Protein AF-A0A8T5NVH5-F1 (afdb_monomer_lite)

Radius of gyration: 13.95 Å; chains: 1; bounding box: 33×23×33 Å

Sequence (79 aa):
MISPGTQLKHDWFGSENKIKEKLSFDFPHKKDIIALIMAVEKNRNLLCYGKPQPEKEIEQLIINFKKLVKIAEEEGVLP

Secondary structure (DSSP, 8-state):
---TTPPPPGGGGG-HHHHHHH--S--TTHHHHHHHHHHHHHHHHHHHS-S---HHHHHHHHHHHHHHHHHHHHTTS--

Foldseek 3Di:
DDDPVDDDDLVCLCDPVSCCVVPVDDDPPVVLLSVLSNLLSVCVVVVPPPDDDPPVSVVVNVVSVVVNVVVCVVVVNDD

Structure (mmCIF, N/CA/C/O backbone):
data_AF-A0A8T5NVH5-F1
#
_entry.id   AF-A0A8T5NVH5-F1
#
loop_
_atom_site.group_PDB
_atom_site.id
_atom_site.type_symbol
_atom_site.label_atom_id
_atom_site.label_alt_id
_atom_site.label_comp_id
_atom_site.label_asym_id
_atom_site.label_entity_id
_atom_site.label_seq_id
_atom_site.pdbx_PDB_ins_code
_atom_site.Cartn_x
_atom_site.Cartn_y
_atom_site.Cartn_z
_atom_site.occupancy
_atom_site.B_iso_or_equiv
_atom_site.auth_seq_id
_atom_site.auth_comp_id
_atom_site.auth_asym_id
_atom_site.auth_atom_id
_atom_site.pdbx_PDB_model_num
ATOM 1 N N . MET A 1 1 ? -18.510 -9.459 3.216 1.00 61.34 1 MET A N 1
ATOM 2 C CA . MET A 1 1 ? -18.101 -8.770 4.454 1.00 61.34 1 MET A CA 1
ATOM 3 C C . MET A 1 1 ? 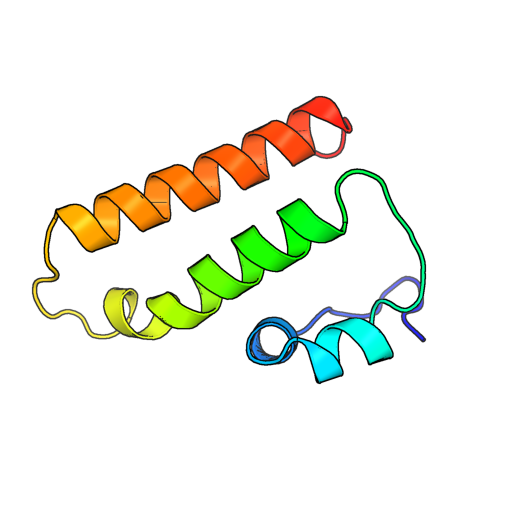-16.810 -9.416 4.940 1.00 61.34 1 MET A C 1
ATOM 5 O O . MET A 1 1 ? -16.699 -10.631 4.814 1.00 61.34 1 MET A O 1
ATOM 9 N N . ILE A 1 2 ? -15.821 -8.631 5.366 1.00 74.94 2 ILE A N 1
ATOM 10 C CA . ILE A 1 2 ? -14.539 -9.138 5.886 1.00 74.94 2 ILE A CA 1
ATOM 11 C C . ILE A 1 2 ? -14.744 -9.529 7.351 1.00 74.94 2 ILE A C 1
ATOM 13 O O . ILE A 1 2 ? -15.323 -8.757 8.110 1.00 74.94 2 ILE A O 1
ATOM 17 N N . SER A 1 3 ? -14.297 -10.721 7.735 1.00 79.81 3 SER A N 1
ATOM 18 C CA . SER A 1 3 ? -14.314 -11.203 9.120 1.00 79.81 3 SER A CA 1
ATOM 19 C C . SER A 1 3 ? -12.891 -11.303 9.676 1.00 79.81 3 SER A C 1
ATOM 21 O O . SER A 1 3 ? -11.945 -11.433 8.889 1.00 79.81 3 SER A O 1
ATOM 23 N N . PRO A 1 4 ? -12.706 -11.307 11.007 1.00 80.94 4 PRO A N 1
ATOM 24 C CA . PRO A 1 4 ? -11.422 -11.665 11.606 1.00 80.94 4 PRO A CA 1
ATOM 25 C C . PRO A 1 4 ? -10.879 -12.970 10.999 1.00 80.94 4 PRO A C 1
ATOM 27 O O . PRO A 1 4 ? -11.634 -13.918 10.782 1.00 80.94 4 PRO A O 1
ATOM 30 N N . GLY A 1 5 ? -9.590 -12.990 10.650 1.00 81.75 5 GLY A N 1
ATOM 31 C CA . GLY A 1 5 ? -8.948 -14.115 9.954 1.00 81.75 5 GLY A CA 1
ATOM 32 C C . GLY A 1 5 ? -9.115 -14.132 8.427 1.00 81.75 5 GLY A C 1
ATOM 33 O O . GLY A 1 5 ? -8.512 -14.970 7.758 1.00 81.75 5 GLY A O 1
ATOM 34 N N . THR A 1 6 ? -9.878 -13.202 7.844 1.00 85.06 6 THR A N 1
ATOM 35 C CA . THR A 1 6 ? -9.952 -13.057 6.383 1.00 85.06 6 THR A CA 1
ATOM 36 C C . THR A 1 6 ? -8.625 -12.535 5.844 1.00 85.06 6 THR A C 1
ATOM 38 O O . THR A 1 6 ? -8.200 -11.431 6.180 1.00 85.06 6 THR A O 1
ATOM 41 N N . GLN A 1 7 ? -8.002 -13.290 4.941 1.00 82.81 7 GLN A N 1
ATOM 42 C CA . GLN A 1 7 ? -6.876 -12.791 4.159 1.00 82.81 7 GLN A CA 1
ATOM 43 C C . GLN A 1 7 ? -7.378 -11.825 3.085 1.00 82.81 7 GLN A C 1
ATOM 45 O O . GLN A 1 7 ? -8.163 -12.197 2.207 1.00 82.81 7 GLN A O 1
ATOM 50 N N . LEU A 1 8 ? -6.915 -10.578 3.151 1.00 85.25 8 LEU A N 1
ATOM 51 C CA . LEU A 1 8 ? -7.140 -9.606 2.089 1.00 85.25 8 LEU A CA 1
ATOM 52 C C . LEU A 1 8 ? -6.240 -9.961 0.910 1.00 85.25 8 LEU A C 1
ATOM 54 O O . LEU A 1 8 ? -5.026 -10.091 1.062 1.00 85.25 8 LEU A O 1
ATOM 58 N N . LYS A 1 9 ? -6.832 -10.123 -0.272 1.00 85.69 9 LYS A N 1
ATOM 59 C CA . LYS A 1 9 ? -6.053 -10.408 -1.475 1.00 85.69 9 LYS A CA 1
ATOM 60 C C . LYS A 1 9 ? -5.621 -9.104 -2.144 1.00 85.69 9 LYS A C 1
ATOM 62 O O . LYS A 1 9 ? -6.433 -8.196 -2.316 1.00 85.69 9 LYS A O 1
ATOM 67 N N . HIS A 1 10 ? -4.356 -9.028 -2.555 1.00 83.50 10 HIS A N 1
ATOM 68 C CA . HIS A 1 10 ? -3.801 -7.843 -3.218 1.00 83.50 10 HIS A CA 1
ATOM 69 C C . HIS A 1 10 ? -4.534 -7.510 -4.537 1.00 83.50 10 HIS A C 1
ATOM 71 O O . HIS A 1 10 ? -4.758 -6.345 -4.849 1.00 83.50 10 HIS A O 1
ATOM 77 N N . ASP A 1 11 ? -5.038 -8.526 -5.250 1.00 84.62 11 ASP A N 1
ATOM 78 C CA . ASP A 1 11 ? -5.803 -8.378 -6.498 1.00 84.62 11 ASP A CA 1
ATOM 79 C C . ASP A 1 11 ? -7.147 -7.645 -6.319 1.00 84.62 11 ASP A C 1
ATOM 81 O O . ASP A 1 11 ? -7.820 -7.300 -7.295 1.00 84.62 11 ASP A O 1
ATOM 85 N N . TRP A 1 12 ? -7.598 -7.432 -5.081 1.00 88.31 12 TRP A N 1
ATOM 86 C CA . TRP A 1 12 ? -8.773 -6.608 -4.809 1.00 88.31 12 TRP A CA 1
ATOM 87 C C . TRP A 1 12 ? -8.472 -5.137 -5.065 1.00 88.31 12 TRP A C 1
ATOM 89 O O . TRP A 1 12 ? -9.339 -4.426 -5.563 1.00 88.31 12 TRP A O 1
ATOM 99 N N . PHE A 1 13 ? -7.230 -4.716 -4.830 1.00 87.62 13 PHE A N 1
ATOM 100 C CA . PHE A 1 13 ? -6.784 -3.337 -4.983 1.00 87.62 13 PHE A CA 1
ATOM 101 C C . PHE A 1 13 ? -6.491 -2.940 -6.440 1.00 87.62 13 PHE A C 1
ATOM 103 O O . PHE A 1 13 ? -6.083 -1.818 -6.709 1.00 87.62 13 PHE A O 1
ATOM 110 N N . GLY A 1 14 ? -6.759 -3.822 -7.408 1.00 85.25 14 GLY A N 1
ATOM 111 C CA . GLY A 1 14 ? -6.752 -3.480 -8.834 1.00 85.25 14 GLY A CA 1
ATOM 112 C C . GLY A 1 14 ? -8.048 -2.823 -9.335 1.00 85.25 14 GLY A C 1
ATOM 113 O O . GLY A 1 14 ? -8.095 -2.370 -10.476 1.00 85.25 14 GLY A O 1
ATOM 114 N N . SER A 1 15 ? -9.117 -2.782 -8.527 1.00 86.12 15 SER A N 1
ATOM 115 C CA . SER A 1 15 ? -10.429 -2.255 -8.932 1.00 86.12 15 SER A CA 1
ATOM 116 C C . SER A 1 15 ? -11.129 -1.533 -7.785 1.00 86.12 15 SER A C 1
ATOM 118 O O . SER A 1 15 ? -11.464 -2.142 -6.772 1.00 86.12 15 SER A O 1
ATOM 120 N N . GLU A 1 16 ? -11.435 -0.249 -7.974 1.00 84.50 16 GLU A N 1
ATOM 121 C CA . GLU A 1 16 ? -12.104 0.569 -6.956 1.00 84.50 16 GLU A CA 1
ATOM 122 C C . GLU A 1 16 ? -13.474 -0.003 -6.549 1.00 84.50 16 GLU A C 1
ATOM 124 O O . GLU A 1 16 ? -13.816 -0.033 -5.368 1.00 84.50 16 GLU A O 1
ATOM 129 N N . ASN A 1 17 ? -14.243 -0.522 -7.512 1.00 86.56 17 ASN A N 1
ATOM 130 C CA . ASN A 1 17 ? -15.558 -1.115 -7.249 1.00 86.56 17 ASN A CA 1
ATOM 131 C C . ASN A 1 17 ? -15.444 -2.363 -6.366 1.00 86.56 17 ASN A C 1
ATOM 133 O O . ASN A 1 17 ? -16.169 -2.496 -5.381 1.00 86.56 17 ASN A O 1
ATOM 137 N N . LYS A 1 18 ? -14.472 -3.236 -6.660 1.00 86.62 18 LYS A N 1
ATOM 138 C CA . LYS A 1 18 ? -14.211 -4.448 -5.871 1.00 86.62 18 LYS A CA 1
ATOM 139 C C . LYS A 1 18 ? -13.799 -4.094 -4.439 1.00 86.62 18 LYS A C 1
ATOM 141 O O . LYS A 1 18 ? -14.234 -4.752 -3.498 1.00 86.62 18 LYS A O 1
ATOM 146 N N . ILE A 1 19 ? -13.014 -3.029 -4.255 1.00 86.94 19 ILE A N 1
ATOM 147 C CA . ILE A 1 19 ? -12.647 -2.527 -2.924 1.00 86.94 19 ILE A CA 1
ATOM 148 C C . ILE A 1 19 ? -13.874 -2.000 -2.182 1.00 86.94 19 ILE A C 1
ATOM 150 O O . ILE A 1 19 ? -14.062 -2.364 -1.026 1.00 86.94 19 ILE A O 1
ATOM 154 N N . LYS A 1 20 ? -14.725 -1.189 -2.823 1.00 84.50 20 LYS A N 1
ATOM 155 C CA . LYS A 1 20 ? -15.944 -0.640 -2.198 1.00 84.50 20 LYS A CA 1
ATOM 156 C C . LYS A 1 20 ? -16.885 -1.740 -1.702 1.00 84.50 20 LYS A C 1
ATOM 158 O O . LYS A 1 20 ? -17.433 -1.625 -0.610 1.00 84.50 20 LYS A O 1
ATOM 163 N N . GLU A 1 21 ? -17.023 -2.824 -2.462 1.00 85.88 21 GLU A N 1
ATOM 164 C CA . GLU A 1 21 ? -17.831 -3.984 -2.065 1.00 85.88 21 GLU A CA 1
ATOM 165 C C . GLU A 1 21 ? -17.218 -4.780 -0.901 1.00 85.88 21 GLU A C 1
ATOM 167 O O . GLU A 1 21 ? -17.941 -5.293 -0.043 1.00 85.88 21 GLU A O 1
ATOM 172 N N . LYS A 1 22 ? -15.886 -4.931 -0.867 1.00 85.38 22 LYS A N 1
ATOM 173 C CA . LYS A 1 22 ? -15.196 -5.728 0.164 1.00 85.38 22 LYS A CA 1
ATOM 174 C C . LYS A 1 22 ? -14.967 -4.941 1.457 1.00 85.38 22 LYS A C 1
ATOM 176 O O . LYS A 1 22 ? -15.217 -5.485 2.532 1.00 85.38 22 LYS A O 1
ATOM 181 N N . LEU A 1 23 ? -14.534 -3.685 1.349 1.00 86.56 23 LEU A N 1
ATOM 182 C CA . LEU A 1 23 ? -14.297 -2.720 2.430 1.00 86.56 23 LEU A CA 1
ATOM 183 C C . LEU A 1 23 ? -15.487 -1.757 2.563 1.00 86.56 23 LEU A C 1
ATOM 185 O O . LEU A 1 23 ? -15.362 -0.536 2.429 1.00 86.56 23 LEU A O 1
ATOM 189 N N . SER A 1 24 ? -16.665 -2.317 2.835 1.00 83.94 24 SER A N 1
ATOM 190 C CA . SER A 1 24 ? -17.905 -1.547 2.990 1.00 83.94 24 SER A CA 1
ATOM 191 C C . SER A 1 24 ? -17.992 -0.762 4.308 1.00 83.94 24 SER A C 1
ATOM 193 O O . SER A 1 24 ? -18.928 0.005 4.490 1.00 83.94 24 SER A O 1
ATOM 195 N N . PHE A 1 25 ? -17.049 -0.955 5.232 1.00 86.69 25 PHE A N 1
ATOM 196 C CA . PHE A 1 25 ? -16.961 -0.233 6.505 1.00 86.69 25 PHE A CA 1
ATOM 197 C C . PHE A 1 25 ? -16.019 0.968 6.388 1.00 86.69 25 PHE A C 1
ATOM 199 O O . PHE A 1 25 ? -15.099 0.954 5.566 1.00 86.69 25 PHE A O 1
ATOM 206 N N . ASP A 1 26 ? -16.235 2.000 7.196 1.00 89.00 26 ASP A N 1
ATOM 207 C CA . ASP A 1 26 ? -15.379 3.187 7.220 1.00 89.00 26 ASP A CA 1
ATOM 208 C C . ASP A 1 26 ? -14.274 3.083 8.269 1.00 89.00 26 ASP A C 1
ATOM 210 O O . ASP A 1 26 ? -14.414 2.411 9.289 1.00 89.00 26 ASP A O 1
ATOM 214 N N . PHE A 1 27 ? -13.152 3.731 7.969 1.00 88.69 27 PHE A N 1
ATOM 215 C CA . PHE A 1 27 ? -11.969 3.810 8.815 1.00 88.69 27 PHE A CA 1
ATOM 216 C C . PHE A 1 27 ? -11.212 5.114 8.509 1.00 88.69 27 PHE A C 1
ATOM 218 O O . PHE A 1 27 ? -11.418 5.697 7.431 1.00 88.69 27 PHE A O 1
ATOM 225 N N . PRO A 1 28 ? -10.368 5.598 9.437 1.00 90.81 28 PRO A N 1
ATOM 226 C CA . PRO A 1 28 ? -9.569 6.800 9.228 1.00 90.81 28 PRO A CA 1
ATOM 227 C C . PRO A 1 28 ? -8.769 6.727 7.928 1.00 90.81 28 PRO A C 1
ATOM 229 O O . PRO A 1 28 ? -8.300 5.663 7.528 1.00 90.81 28 PRO A O 1
ATOM 232 N N . HIS A 1 29 ? -8.676 7.852 7.217 1.00 92.19 29 HIS A N 1
ATOM 233 C CA . HIS A 1 29 ? -7.916 7.964 5.965 1.00 92.19 29 HIS A CA 1
ATOM 234 C C . HIS A 1 29 ? -8.293 6.957 4.859 1.00 92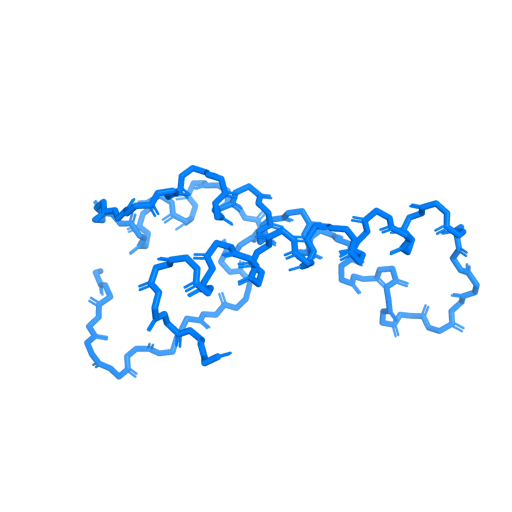.19 29 HIS A C 1
ATOM 236 O O . HIS A 1 29 ? -7.538 6.779 3.904 1.00 92.19 29 HIS A O 1
ATOM 242 N N . LYS A 1 30 ? -9.477 6.326 4.916 1.00 89.94 30 LYS A N 1
ATOM 243 C CA . LYS A 1 30 ? -9.897 5.269 3.975 1.00 89.94 30 LYS A CA 1
ATOM 244 C C . LYS A 1 30 ? -9.671 5.608 2.505 1.00 89.94 30 LYS A C 1
ATOM 246 O O . LYS A 1 30 ? -9.160 4.776 1.760 1.00 89.94 30 LYS A O 1
ATOM 251 N N . LYS A 1 31 ? -10.047 6.816 2.075 1.00 89.94 31 LYS A N 1
ATOM 252 C CA . LYS A 1 31 ? -9.880 7.247 0.677 1.00 89.94 31 LYS A CA 1
ATOM 253 C C . LYS A 1 31 ? -8.405 7.307 0.276 1.00 89.94 31 LYS A C 1
ATOM 255 O O . LYS A 1 31 ? -8.054 6.798 -0.785 1.00 89.94 31 LYS A O 1
ATOM 260 N N . ASP A 1 32 ? -7.562 7.868 1.137 1.00 91.94 32 ASP A N 1
ATOM 261 C CA . ASP A 1 32 ? -6.131 8.041 0.883 1.00 91.94 32 ASP A CA 1
ATOM 262 C C . ASP A 1 32 ? -5.405 6.695 0.893 1.00 91.94 32 ASP A C 1
ATOM 264 O O . ASP A 1 32 ? -4.642 6.393 -0.022 1.00 91.94 32 ASP A O 1
ATOM 268 N N . ILE A 1 33 ? -5.713 5.842 1.874 1.00 91.56 33 ILE A N 1
ATOM 269 C CA . ILE A 1 33 ? -5.168 4.485 1.985 1.00 91.56 33 ILE A CA 1
ATOM 270 C C . ILE A 1 33 ? -5.525 3.669 0.739 1.00 91.56 33 ILE A C 1
ATOM 272 O O . ILE A 1 33 ? -4.645 3.069 0.122 1.00 91.56 33 ILE A O 1
ATOM 276 N N . ILE A 1 34 ? -6.800 3.677 0.328 1.00 90.75 34 ILE A N 1
ATOM 277 C CA . ILE A 1 34 ? -7.241 2.965 -0.877 1.00 90.75 34 ILE A CA 1
ATOM 278 C C . ILE A 1 34 ? -6.503 3.499 -2.110 1.00 90.75 34 ILE A C 1
ATOM 280 O O . ILE A 1 34 ? -5.953 2.703 -2.869 1.00 90.75 34 ILE A O 1
ATOM 284 N N . ALA A 1 35 ? -6.426 4.820 -2.289 1.00 91.19 35 ALA A N 1
ATOM 285 C CA . ALA A 1 35 ? -5.733 5.423 -3.426 1.00 91.19 35 ALA A CA 1
ATOM 286 C C . ALA A 1 35 ? -4.240 5.044 -3.479 1.00 91.19 35 ALA A C 1
ATOM 288 O O . ALA A 1 35 ? -3.729 4.703 -4.549 1.00 91.19 35 ALA A O 1
ATOM 289 N N . LEU A 1 36 ? -3.548 5.053 -2.335 1.00 91.88 36 LEU A N 1
ATOM 290 C CA . LEU A 1 36 ? -2.132 4.688 -2.235 1.00 91.88 36 LEU A CA 1
ATOM 291 C C . LEU A 1 36 ? -1.897 3.208 -2.561 1.00 91.88 36 LEU A C 1
ATOM 293 O O . LEU A 1 36 ? -1.017 2.899 -3.366 1.00 91.88 36 LEU A O 1
ATOM 297 N N . ILE A 1 37 ? -2.697 2.297 -1.997 1.00 89.56 37 ILE A N 1
ATOM 298 C CA . ILE A 1 37 ? -2.555 0.855 -2.257 1.00 89.56 37 ILE A CA 1
ATOM 299 C C . ILE A 1 37 ? -2.862 0.544 -3.727 1.00 89.56 37 ILE A C 1
ATOM 301 O O . ILE A 1 37 ? -2.114 -0.199 -4.363 1.00 89.56 37 ILE A O 1
ATOM 305 N N . MET A 1 38 ? -3.906 1.155 -4.299 1.00 90.19 38 MET A N 1
ATOM 306 C CA . MET A 1 38 ? -4.228 1.005 -5.723 1.00 90.19 38 MET A CA 1
ATOM 307 C C . MET A 1 38 ? -3.080 1.477 -6.629 1.00 90.19 38 MET A C 1
ATOM 309 O O . MET A 1 38 ? -2.764 0.822 -7.625 1.00 90.19 38 MET A O 1
ATOM 313 N N . ALA A 1 39 ? -2.437 2.600 -6.292 1.00 89.00 39 ALA A N 1
ATOM 314 C CA . ALA A 1 39 ? -1.303 3.120 -7.054 1.00 89.00 39 ALA A CA 1
ATOM 315 C C . ALA A 1 39 ? -0.095 2.169 -7.018 1.00 89.00 39 ALA A C 1
ATOM 317 O O . ALA A 1 39 ? 0.553 1.953 -8.044 1.00 89.00 39 ALA A O 1
ATOM 318 N N . VAL A 1 40 ? 0.186 1.571 -5.857 1.00 86.69 40 VAL A N 1
ATOM 319 C CA . VAL A 1 40 ? 1.258 0.577 -5.700 1.00 86.69 40 VAL A CA 1
ATOM 320 C C . VAL A 1 40 ? 0.943 -0.697 -6.490 1.00 86.69 40 VAL A C 1
ATOM 322 O O . VAL A 1 40 ? 1.798 -1.175 -7.236 1.00 86.69 40 VAL A O 1
ATOM 325 N N . GLU A 1 41 ? -0.288 -1.212 -6.402 1.00 87.62 41 GLU A N 1
ATOM 326 C CA . GLU A 1 41 ? -0.703 -2.437 -7.101 1.00 87.62 41 GLU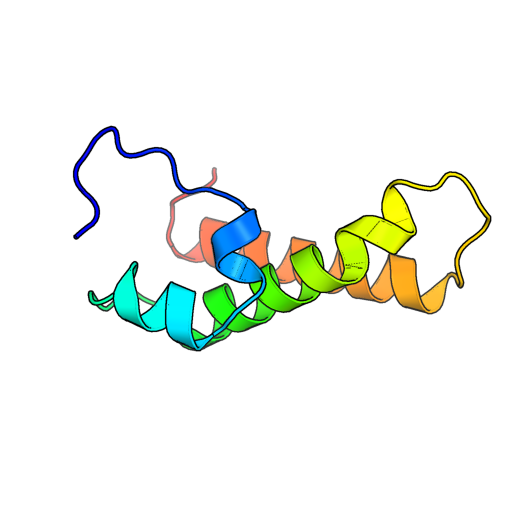 A CA 1
ATOM 327 C C . GLU A 1 41 ? -0.624 -2.283 -8.628 1.00 87.62 41 GLU A C 1
ATOM 329 O O . GLU A 1 41 ? -0.136 -3.179 -9.318 1.00 87.62 41 GLU A O 1
ATOM 334 N N . LYS A 1 42 ? -1.017 -1.122 -9.172 1.00 85.69 42 LYS A N 1
ATOM 335 C CA . LYS A 1 42 ? -0.912 -0.830 -10.614 1.00 85.69 42 LYS A CA 1
ATOM 336 C C . LYS A 1 42 ? 0.527 -0.942 -11.128 1.00 85.69 42 LYS A C 1
ATOM 338 O O . LYS A 1 42 ? 0.761 -1.451 -12.225 1.00 85.69 42 LYS A O 1
ATOM 343 N N . ASN A 1 43 ? 1.482 -0.496 -10.319 1.00 82.88 43 ASN A N 1
ATOM 344 C CA . ASN A 1 43 ? 2.897 -0.454 -10.672 1.00 82.88 43 ASN A CA 1
ATOM 345 C C . ASN A 1 43 ? 3.657 -1.729 -10.268 1.00 82.88 43 ASN A C 1
ATOM 347 O O . ASN A 1 43 ? 4.827 -1.878 -10.619 1.00 82.88 43 ASN A O 1
ATOM 351 N N . ARG A 1 44 ? 2.999 -2.697 -9.614 1.00 82.19 44 ARG A N 1
ATOM 352 C CA . ARG A 1 44 ? 3.586 -3.988 -9.215 1.00 82.19 44 ARG A CA 1
ATOM 353 C C . ARG A 1 44 ? 4.274 -4.700 -10.378 1.00 82.19 44 ARG A C 1
ATOM 355 O O . ARG A 1 44 ? 5.390 -5.191 -10.239 1.00 82.19 44 ARG A O 1
ATOM 362 N N . ASN A 1 45 ? 3.626 -4.723 -11.542 1.00 75.44 45 ASN A N 1
ATOM 363 C CA . ASN A 1 45 ? 4.170 -5.382 -12.729 1.00 75.44 45 ASN A CA 1
ATOM 364 C C . ASN A 1 45 ? 5.488 -4.741 -13.191 1.00 75.44 45 ASN A C 1
ATOM 366 O O . ASN A 1 45 ? 6.381 -5.461 -13.627 1.00 75.44 45 ASN A O 1
ATOM 370 N N . LEU A 1 46 ? 5.649 -3.421 -13.049 1.00 76.50 46 LEU A N 1
ATOM 371 C CA . LEU A 1 46 ? 6.894 -2.729 -13.406 1.00 76.50 46 LEU A CA 1
ATOM 372 C C . LEU A 1 46 ? 8.066 -3.188 -12.529 1.00 76.50 46 LEU A C 1
ATOM 374 O O . LEU A 1 46 ? 9.188 -3.290 -13.013 1.00 76.50 46 LEU A O 1
ATOM 378 N N . LEU A 1 47 ? 7.802 -3.517 -11.261 1.00 73.38 47 LEU A N 1
ATOM 379 C CA . LEU A 1 47 ? 8.822 -3.987 -10.321 1.00 73.38 47 LEU A CA 1
ATOM 380 C C . LEU A 1 47 ? 9.191 -5.465 -10.517 1.00 73.38 47 LEU A C 1
ATOM 382 O O . LEU A 1 47 ? 10.324 -5.855 -10.252 1.00 73.38 47 LEU A O 1
ATOM 386 N N . CYS A 1 48 ? 8.242 -6.306 -10.943 1.00 69.44 48 CYS A N 1
ATOM 387 C CA . CYS A 1 48 ? 8.435 -7.760 -10.978 1.00 69.44 48 CYS A CA 1
ATOM 388 C C . CYS A 1 48 ? 9.179 -8.269 -12.220 1.00 69.44 48 CYS A C 1
ATOM 390 O O . CYS A 1 48 ? 9.865 -9.288 -12.150 1.00 69.44 48 CYS A O 1
ATOM 392 N N . TYR A 1 49 ? 9.046 -7.599 -13.363 1.00 70.38 49 TYR A N 1
ATOM 393 C CA . TYR A 1 49 ? 9.755 -7.997 -14.576 1.00 70.38 49 TYR A CA 1
ATOM 394 C C . TYR A 1 49 ? 11.077 -7.241 -14.608 1.00 70.38 49 TYR A C 1
ATOM 396 O O . TYR A 1 49 ? 11.048 -6.064 -14.945 1.00 70.38 49 TYR A O 1
ATOM 404 N N . GLY A 1 50 ? 12.186 -7.907 -14.241 1.00 70.50 50 GLY A N 1
ATOM 405 C CA . GLY A 1 50 ? 13.560 -7.392 -14.041 1.00 70.50 50 GLY A CA 1
ATOM 406 C C . GLY A 1 50 ? 14.221 -6.665 -15.223 1.00 70.50 50 GLY A C 1
ATOM 407 O O . GLY A 1 50 ? 15.359 -6.939 -15.592 1.00 70.50 50 GLY A O 1
ATOM 408 N N . LYS A 1 51 ? 13.488 -5.739 -15.827 1.00 80.94 51 LYS A N 1
ATOM 409 C CA . LYS A 1 51 ? 13.897 -4.769 -16.823 1.00 80.94 51 LYS A CA 1
ATOM 410 C C . LYS A 1 51 ? 14.172 -3.448 -16.102 1.00 80.94 51 LYS A C 1
ATOM 412 O O . LYS A 1 51 ? 13.488 -3.148 -15.121 1.00 80.94 51 LYS A O 1
ATOM 417 N N . PRO A 1 52 ? 15.118 -2.638 -16.596 1.00 83.25 52 PRO A N 1
ATOM 418 C CA . PRO A 1 52 ? 15.303 -1.280 -16.107 1.00 83.25 52 PRO A CA 1
ATOM 419 C C . PRO A 1 52 ? 13.992 -0.493 -16.195 1.00 83.25 52 PRO A C 1
ATOM 421 O O . PRO A 1 52 ? 13.339 -0.489 -17.240 1.00 83.25 52 PRO A O 1
ATOM 424 N N . GL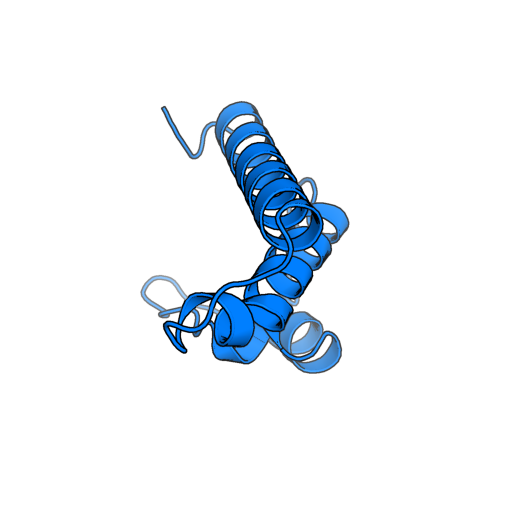N A 1 53 ? 13.620 0.161 -15.098 1.00 84.88 53 GLN A N 1
ATOM 425 C CA . GLN A 1 53 ? 12.461 1.049 -15.035 1.00 84.88 53 GLN A CA 1
ATOM 426 C C . GLN A 1 53 ? 12.925 2.504 -14.952 1.00 84.88 53 GLN A C 1
ATOM 428 O O . GLN A 1 53 ? 14.030 2.763 -14.465 1.00 84.88 53 GLN A O 1
ATOM 433 N N . PRO A 1 54 ? 12.101 3.468 -15.396 1.00 88.56 54 PRO A N 1
ATOM 434 C CA . PRO A 1 54 ? 12.391 4.876 -15.183 1.00 88.56 54 PRO A CA 1
ATOM 435 C C . PRO A 1 54 ? 12.530 5.175 -13.687 1.00 88.56 54 PRO A C 1
ATOM 437 O O . PRO A 1 54 ? 11.656 4.821 -12.897 1.00 88.56 54 PRO A O 1
ATOM 440 N N . GLU A 1 55 ? 13.596 5.876 -13.307 1.00 88.62 55 GLU A N 1
ATOM 441 C CA . GLU A 1 55 ? 13.863 6.260 -11.914 1.00 88.62 55 GLU A CA 1
ATOM 442 C C . GLU A 1 55 ? 12.662 6.966 -11.272 1.00 88.62 55 GLU A C 1
ATOM 444 O O . GLU A 1 55 ? 12.266 6.625 -10.163 1.00 88.62 55 GLU A O 1
ATOM 449 N N . LYS A 1 56 ? 12.003 7.857 -12.026 1.00 89.19 56 LYS A N 1
ATOM 450 C CA . LYS A 1 56 ? 10.801 8.582 -11.588 1.00 89.19 56 LYS A CA 1
ATOM 451 C C . LYS A 1 56 ? 9.656 7.662 -11.152 1.00 89.19 56 LYS A C 1
ATOM 453 O O . LYS A 1 56 ? 8.957 7.977 -10.196 1.00 89.19 56 LYS A O 1
ATOM 458 N N . GLU A 1 57 ? 9.453 6.537 -11.838 1.00 86.44 57 GLU A N 1
ATOM 459 C CA . GLU A 1 57 ? 8.391 5.576 -11.500 1.00 86.44 57 GLU A CA 1
ATOM 460 C C . GLU A 1 57 ? 8.716 4.837 -10.197 1.00 86.44 57 GLU A C 1
ATOM 462 O O . GLU A 1 57 ? 7.847 4.653 -9.341 1.00 86.44 57 GLU A O 1
ATOM 467 N N . ILE A 1 58 ? 9.987 4.458 -10.015 1.00 87.19 58 ILE A N 1
ATOM 468 C CA . ILE A 1 58 ? 10.469 3.826 -8.780 1.00 87.19 58 ILE A CA 1
ATOM 469 C C . ILE A 1 58 ? 10.371 4.810 -7.610 1.00 87.19 58 ILE A C 1
ATOM 471 O O . ILE A 1 58 ? 9.845 4.463 -6.552 1.00 87.19 58 ILE A O 1
ATOM 475 N N . GLU A 1 59 ? 10.841 6.041 -7.798 1.00 90.94 59 GLU A N 1
ATOM 476 C CA . GLU A 1 59 ? 10.803 7.090 -6.782 1.00 90.94 59 GLU A CA 1
ATOM 477 C C . GLU A 1 59 ? 9.363 7.382 -6.347 1.00 90.94 59 GLU A C 1
ATOM 479 O O . GLU A 1 59 ? 9.060 7.379 -5.150 1.00 90.94 59 GLU A O 1
ATOM 484 N N . GLN A 1 60 ? 8.444 7.535 -7.304 1.00 90.38 60 GLN A N 1
ATOM 485 C CA . GLN A 1 60 ? 7.033 7.761 -7.009 1.00 90.38 60 GLN A CA 1
ATOM 486 C C . GLN A 1 60 ? 6.413 6.595 -6.227 1.00 90.38 60 GLN A C 1
ATOM 488 O O . GLN A 1 60 ? 5.606 6.819 -5.318 1.00 90.38 60 GLN A O 1
ATOM 493 N N . LEU A 1 61 ? 6.797 5.355 -6.541 1.00 88.75 61 LEU A N 1
ATOM 494 C CA . LEU A 1 61 ? 6.336 4.176 -5.816 1.00 88.75 61 LEU A CA 1
ATOM 495 C C . LEU A 1 61 ? 6.854 4.153 -4.373 1.00 88.75 61 LEU A C 1
ATOM 497 O O . LEU A 1 61 ? 6.072 3.908 -3.453 1.00 88.75 61 LEU A O 1
ATOM 501 N N . ILE A 1 62 ? 8.132 4.476 -4.161 1.00 90.31 62 ILE A N 1
ATOM 502 C CA . ILE A 1 62 ? 8.722 4.597 -2.820 1.00 90.31 62 ILE A CA 1
ATOM 503 C C . ILE A 1 62 ? 8.020 5.701 -2.024 1.00 90.31 62 ILE A C 1
ATOM 505 O O . ILE A 1 62 ? 7.706 5.503 -0.850 1.00 90.31 62 ILE A O 1
ATOM 509 N N . ILE A 1 63 ? 7.738 6.849 -2.644 1.00 93.88 63 ILE A N 1
ATOM 510 C CA . ILE A 1 63 ? 7.006 7.950 -2.004 1.00 93.88 63 ILE A CA 1
ATOM 511 C C . ILE A 1 63 ? 5.605 7.493 -1.582 1.00 93.88 63 ILE A C 1
ATOM 513 O O . ILE A 1 63 ? 5.197 7.747 -0.448 1.00 93.88 63 ILE A O 1
ATOM 517 N N . ASN A 1 64 ? 4.872 6.805 -2.460 1.00 92.12 64 ASN A N 1
ATOM 518 C CA . ASN A 1 64 ? 3.532 6.301 -2.148 1.00 92.12 64 ASN A CA 1
ATOM 519 C C . ASN A 1 64 ? 3.566 5.274 -1.009 1.00 92.12 64 ASN A C 1
ATOM 521 O O . ASN A 1 64 ? 2.743 5.343 -0.097 1.00 92.12 64 ASN A O 1
ATOM 525 N N . PHE A 1 65 ? 4.550 4.374 -1.017 1.00 91.19 65 PHE A N 1
ATOM 526 C CA . PHE A 1 65 ? 4.750 3.413 0.063 1.00 91.19 65 PHE A CA 1
ATOM 527 C C . PHE A 1 65 ? 5.062 4.106 1.399 1.00 91.19 65 PHE A C 1
ATOM 529 O O . PHE A 1 65 ? 4.415 3.817 2.400 1.00 91.19 65 PHE A O 1
ATOM 536 N N . LYS A 1 66 ? 5.976 5.085 1.418 1.00 93.75 66 LYS A N 1
ATOM 537 C CA . LYS A 1 66 ? 6.301 5.864 2.627 1.00 93.75 66 LYS A CA 1
ATOM 538 C C . LYS A 1 66 ? 5.097 6.632 3.177 1.00 93.75 66 LYS A C 1
ATOM 540 O O . LYS A 1 66 ? 4.934 6.706 4.389 1.00 93.75 66 LYS A O 1
ATOM 545 N N . LYS A 1 67 ? 4.238 7.179 2.309 1.00 94.75 67 LYS A N 1
ATOM 546 C CA . LYS A 1 67 ? 2.983 7.824 2.735 1.00 94.75 67 LYS A CA 1
ATOM 547 C C . LYS A 1 67 ? 2.054 6.835 3.434 1.00 94.75 67 LYS A C 1
ATOM 549 O O . LYS A 1 67 ? 1.481 7.178 4.460 1.00 94.75 67 LYS A O 1
ATOM 554 N N . LEU A 1 68 ? 1.932 5.620 2.898 1.00 92.38 68 LEU A N 1
ATOM 555 C CA . LEU A 1 68 ? 1.119 4.570 3.508 1.00 92.38 68 LEU A CA 1
ATOM 556 C C . LEU A 1 68 ? 1.670 4.160 4.882 1.00 92.38 68 LEU A C 1
ATOM 558 O O . LEU A 1 68 ? 0.894 4.032 5.823 1.00 92.38 68 LEU A O 1
ATOM 562 N N . VAL A 1 69 ? 2.995 4.009 5.001 1.00 93.06 69 VAL A N 1
ATOM 563 C CA . VAL A 1 69 ? 3.666 3.719 6.281 1.00 93.06 69 VAL A CA 1
ATOM 564 C C . VAL A 1 69 ? 3.392 4.824 7.301 1.00 93.06 69 VAL A C 1
ATOM 566 O O . VAL A 1 69 ? 2.954 4.519 8.400 1.00 93.06 69 VAL A O 1
ATOM 569 N N . LYS A 1 70 ? 3.533 6.095 6.911 1.00 94.69 70 LYS A N 1
ATOM 570 C CA . LYS A 1 70 ? 3.275 7.240 7.796 1.00 94.69 70 LYS A CA 1
ATOM 571 C C . LYS A 1 70 ? 1.841 7.267 8.327 1.00 94.69 70 LYS A C 1
ATOM 573 O O . LYS A 1 70 ? 1.640 7.504 9.507 1.00 94.69 70 LYS A O 1
ATOM 578 N N . ILE A 1 71 ? 0.849 6.989 7.475 1.00 93.69 71 ILE A N 1
ATOM 579 C CA . ILE A 1 71 ? -0.553 6.885 7.915 1.00 93.69 71 ILE A CA 1
ATOM 580 C C . ILE A 1 71 ? -0.707 5.734 8.920 1.00 93.69 71 ILE A C 1
ATOM 582 O O . ILE A 1 71 ? -1.388 5.879 9.926 1.00 93.69 71 ILE A O 1
ATOM 586 N N . ALA A 1 72 ? -0.064 4.591 8.675 1.00 91.00 72 ALA A N 1
ATOM 587 C CA . ALA A 1 72 ? -0.133 3.454 9.588 1.00 91.00 72 ALA A CA 1
ATOM 588 C C . ALA A 1 72 ? 0.569 3.715 10.938 1.00 91.00 72 ALA A C 1
ATOM 590 O O . ALA A 1 72 ? 0.095 3.223 11.959 1.00 91.00 72 ALA A O 1
ATOM 591 N N . GLU A 1 73 ? 1.657 4.488 10.954 1.00 93.88 73 GLU A N 1
ATOM 592 C CA . GLU A 1 73 ? 2.318 4.972 12.176 1.00 93.88 73 GLU A CA 1
ATOM 593 C C . GLU A 1 73 ? 1.419 5.961 12.940 1.00 93.88 73 GLU A C 1
ATOM 595 O O . GLU A 1 73 ? 1.231 5.821 14.147 1.00 93.88 73 GLU A O 1
ATOM 600 N N . GLU A 1 74 ? 0.808 6.930 12.245 1.00 93.69 74 GLU A N 1
ATOM 601 C CA . GLU A 1 74 ? -0.099 7.929 12.838 1.00 93.69 74 GLU A CA 1
ATOM 602 C C . GLU A 1 74 ? -1.341 7.284 13.476 1.00 93.69 74 GLU A C 1
ATOM 604 O O . GLU A 1 74 ? -1.792 7.717 14.536 1.00 93.69 74 GLU A O 1
AT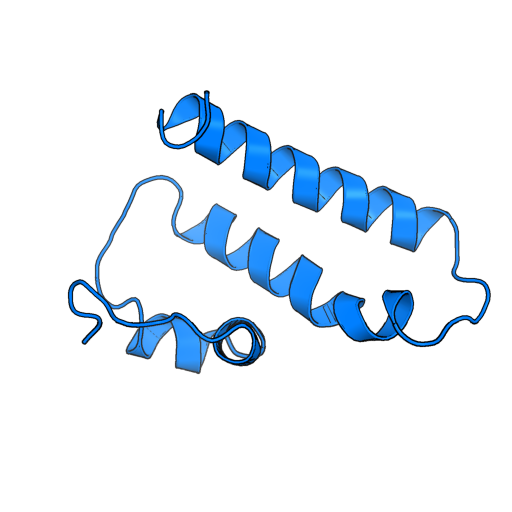OM 609 N N . GLU A 1 75 ? -1.849 6.210 12.874 1.00 91.88 75 GLU A N 1
ATOM 610 C CA . GLU A 1 75 ? -2.962 5.410 13.397 1.00 91.88 75 GLU A CA 1
ATOM 611 C C . GLU A 1 75 ? -2.529 4.372 14.455 1.00 91.88 75 GLU A C 1
ATOM 613 O O . GLU A 1 75 ? -3.362 3.621 14.966 1.00 91.88 75 GLU A O 1
ATOM 618 N N . GLY A 1 76 ? -1.235 4.292 14.793 1.00 90.19 76 GLY A N 1
ATOM 619 C CA . GLY A 1 76 ? -0.702 3.369 15.805 1.00 90.19 76 GLY A CA 1
ATOM 620 C C . GLY A 1 76 ? -0.745 1.888 15.408 1.00 90.19 76 GLY A C 1
ATOM 621 O O . GL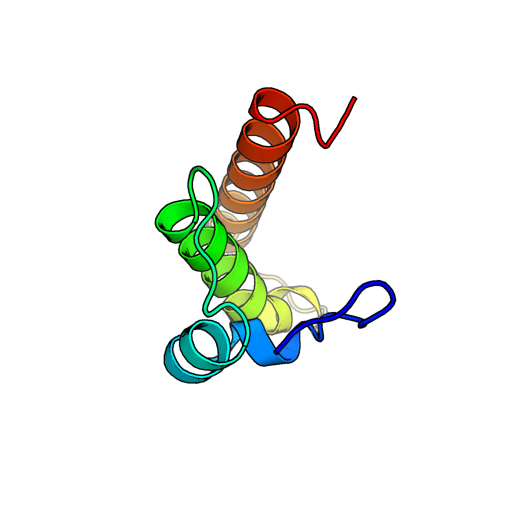Y A 1 76 ? -0.724 1.011 16.273 1.00 90.19 76 GLY A O 1
ATOM 622 N N . VAL A 1 77 ? -0.836 1.594 14.108 1.00 88.44 77 VAL A N 1
ATOM 623 C CA . VAL A 1 77 ? -0.834 0.229 13.555 1.00 88.44 77 VAL A CA 1
ATOM 624 C C . VAL A 1 77 ? 0.592 -0.306 13.417 1.00 88.44 77 VAL A C 1
ATOM 626 O O . VAL A 1 77 ? 0.817 -1.506 13.591 1.00 88.44 77 VAL A O 1
ATOM 629 N N . LEU A 1 78 ? 1.545 0.571 13.091 1.00 84.31 78 LEU A N 1
ATOM 630 C CA . LEU A 1 78 ? 2.972 0.258 13.016 1.00 84.31 78 LEU A CA 1
ATOM 631 C C . LEU A 1 78 ? 3.741 0.960 14.151 1.00 84.31 78 LEU A C 1
ATOM 633 O O . LEU A 1 78 ? 3.351 2.066 14.527 1.00 84.31 78 LEU A O 1
ATOM 637 N N . PRO A 1 79 ? 4.779 0.306 14.710 1.00 71.19 79 PRO A N 1
ATOM 638 C CA . PRO A 1 79 ? 5.619 0.861 15.771 1.00 71.19 79 PRO A CA 1
ATOM 639 C C . PRO A 1 79 ? 6.589 1.940 15.280 1.00 71.19 79 PRO A C 1
ATOM 641 O O . PRO A 1 79 ? 6.989 1.878 14.095 1.00 71.19 79 PRO A O 1
#

pLDDT: mean 86.22, std 6.5, range [61.34, 94.75]